Protein AF-A0AAU0RHD0-F1 (afdb_monomer_lite)

Radius of gyration: 15.5 Å; chains: 1; bounding box: 37×32×50 Å

Sequence (150 aa):
MKKTVWAYKNSAKIDIGSYQQGAIDLDDIQKHNSISDAEPTTGGTAEGVLIHELVEQFELQKSGVDPNDKATKDARFNDDHQAGINAENQVNGNTRLREKEQISEGNRVDFLHNNPYYYKYYRQKDNTILEERISVESKDMQINKKVIPE

Structure (mmCIF, N/CA/C/O backbone):
data_AF-A0AAU0RHD0-F1
#
_entry.id   AF-A0AAU0RHD0-F1
#
loop_
_atom_site.group_PDB
_atom_site.id
_atom_site.type_symbol
_atom_site.label_atom_id
_atom_site.label_alt_id
_atom_site.label_comp_id
_atom_site.label_asym_id
_atom_site.label_entity_id
_atom_site.label_seq_id
_atom_site.pdbx_PDB_ins_code
_atom_site.Cartn_x
_atom_site.Cartn_y
_atom_site.Cartn_z
_atom_site.occupancy
_atom_site.B_iso_or_equiv
_atom_site.auth_seq_id
_atom_site.auth_comp_id
_atom_site.auth_asym_id
_atom_site.auth_atom_id
_atom_site.pdbx_PDB_model_num
ATOM 1 N N . MET A 1 1 ? 6.451 8.019 -23.395 1.00 56.84 1 MET A N 1
ATOM 2 C CA . MET A 1 1 ? 6.245 6.631 -22.922 1.00 56.84 1 MET A CA 1
ATOM 3 C C . MET A 1 1 ? 4.806 6.474 -22.455 1.00 56.84 1 MET A C 1
ATOM 5 O O . MET A 1 1 ? 4.279 7.424 -21.886 1.00 56.84 1 MET A O 1
ATOM 9 N N . LYS A 1 2 ? 4.159 5.331 -22.726 1.00 60.03 2 LYS A N 1
ATOM 10 C CA . LYS A 1 2 ? 2.837 5.029 -22.152 1.00 60.03 2 LYS A CA 1
ATOM 11 C C . LYS A 1 2 ? 3.018 4.677 -20.674 1.00 60.03 2 LYS A C 1
ATOM 13 O O . LYS A 1 2 ? 3.895 3.890 -20.342 1.00 60.03 2 LYS A O 1
ATOM 18 N N . LYS A 1 3 ? 2.210 5.306 -19.828 1.00 72.19 3 LYS A N 1
ATOM 19 C CA . LYS A 1 3 ? 2.134 5.081 -18.386 1.00 72.19 3 LYS A CA 1
ATOM 20 C C . LYS A 1 3 ? 1.057 4.023 -18.145 1.00 72.19 3 LYS A C 1
ATOM 22 O O . LYS A 1 3 ? -0.105 4.299 -18.429 1.00 72.19 3 LYS A O 1
ATOM 27 N N . THR A 1 4 ? 1.441 2.814 -17.737 1.00 84.94 4 THR A N 1
ATOM 28 C CA . THR A 1 4 ? 0.516 1.676 -17.598 1.00 84.94 4 THR A CA 1
ATOM 29 C C . THR A 1 4 ? 0.712 1.017 -16.245 1.00 84.94 4 THR A C 1
ATOM 31 O O . THR A 1 4 ? 1.809 0.556 -15.952 1.00 84.94 4 THR A O 1
ATOM 34 N N . VAL A 1 5 ? -0.346 0.952 -15.443 1.00 88.81 5 VAL A N 1
ATOM 35 C CA . VAL A 1 5 ? -0.395 0.135 -14.224 1.00 88.81 5 VAL A CA 1
ATOM 36 C C . VAL A 1 5 ? -1.267 -1.079 -14.514 1.00 88.81 5 VAL A C 1
ATOM 38 O O . VAL A 1 5 ? -2.367 -0.932 -15.050 1.00 88.81 5 VAL A O 1
ATOM 41 N N . TRP A 1 6 ? -0.768 -2.270 -14.201 1.00 92.12 6 TRP A N 1
ATOM 42 C CA . TRP A 1 6 ? -1.499 -3.519 -14.392 1.00 92.12 6 TRP A CA 1
ATOM 43 C C . TRP A 1 6 ? -2.254 -3.884 -13.119 1.00 92.12 6 TRP A C 1
ATOM 45 O O . TRP A 1 6 ? -1.647 -4.057 -12.068 1.00 92.12 6 TRP A O 1
ATOM 55 N N . ALA A 1 7 ? -3.570 -4.033 -13.222 1.00 92.56 7 ALA A N 1
ATOM 56 C CA . ALA A 1 7 ? -4.388 -4.544 -12.133 1.00 92.56 7 ALA A CA 1
ATOM 57 C C . ALA A 1 7 ? -4.639 -6.041 -12.335 1.00 92.56 7 ALA A C 1
ATOM 59 O O . ALA A 1 7 ? -5.125 -6.460 -13.390 1.00 92.56 7 ALA A O 1
ATOM 60 N N . TYR A 1 8 ? -4.306 -6.830 -11.321 1.00 91.44 8 TYR A N 1
ATOM 61 C CA . TYR A 1 8 ? -4.533 -8.267 -11.273 1.00 91.44 8 TYR A CA 1
ATOM 62 C C . TYR A 1 8 ? -5.632 -8.599 -10.269 1.00 91.44 8 TYR A C 1
ATOM 64 O O . TYR A 1 8 ? -5.997 -7.788 -9.420 1.00 91.44 8 TYR A O 1
ATOM 72 N N . LYS A 1 9 ? -6.163 -9.811 -10.405 1.00 90.06 9 LYS A N 1
ATOM 73 C CA . LYS A 1 9 ? -7.132 -10.387 -9.484 1.00 90.06 9 LYS A CA 1
ATOM 74 C C . LYS A 1 9 ? -6.572 -11.703 -8.942 1.00 90.06 9 LYS A C 1
ATOM 76 O O . LYS A 1 9 ? -6.472 -12.651 -9.726 1.00 90.06 9 LYS A O 1
ATOM 81 N N . ASN A 1 10 ? -6.218 -11.752 -7.656 1.00 84.44 10 ASN A N 1
ATOM 82 C CA . ASN A 1 10 ? -5.724 -12.945 -6.950 1.00 84.44 10 ASN A CA 1
ATOM 83 C C . ASN A 1 10 ? -4.544 -13.628 -7.665 1.00 84.44 10 ASN A C 1
ATOM 85 O O . ASN A 1 10 ? -4.568 -14.807 -8.041 1.00 84.44 10 ASN A O 1
ATOM 89 N N . SER A 1 11 ? -3.518 -12.836 -7.933 1.00 83.75 11 SER A N 1
ATOM 90 C CA . SER A 1 11 ? -2.256 -13.248 -8.511 1.00 83.75 11 SER A CA 1
ATOM 91 C C . SER A 1 11 ? -1.357 -13.869 -7.452 1.00 83.75 11 SER A C 1
ATOM 93 O O . SER A 1 11 ? -0.959 -13.244 -6.486 1.00 83.75 11 SER A O 1
ATOM 95 N N . ALA A 1 12 ? -0.872 -15.080 -7.712 1.00 80.06 12 ALA A N 1
ATOM 96 C CA . ALA A 1 12 ? 0.157 -15.696 -6.871 1.00 80.06 12 ALA A CA 1
ATOM 97 C C . ALA A 1 12 ? 1.568 -15.093 -7.058 1.00 80.06 12 ALA A C 1
ATOM 99 O O . ALA A 1 12 ? 2.535 -15.645 -6.541 1.00 80.06 12 ALA A O 1
ATOM 100 N N . LYS A 1 13 ? 1.716 -14.067 -7.908 1.00 80.88 13 LYS A N 1
ATOM 101 C CA . LYS A 1 13 ? 3.012 -13.481 -8.306 1.00 80.88 13 LYS A CA 1
ATOM 102 C C . LYS A 1 13 ? 3.151 -12.002 -7.956 1.00 80.88 13 LYS A C 1
ATOM 104 O O . LYS A 1 13 ? 4.247 -11.464 -8.091 1.00 80.88 13 LYS A O 1
ATOM 109 N N . ILE A 1 14 ? 2.040 -11.355 -7.625 1.00 82.69 14 ILE A N 1
ATOM 110 C CA . ILE A 1 14 ? 1.953 -9.940 -7.288 1.00 82.69 14 ILE A CA 1
ATOM 111 C C . ILE A 1 14 ? 1.349 -9.941 -5.891 1.00 82.69 14 ILE A C 1
ATOM 113 O O . ILE A 1 14 ? 0.225 -10.404 -5.757 1.00 82.69 14 ILE A O 1
ATOM 117 N N . ASP A 1 15 ? 2.102 -9.504 -4.881 1.00 79.00 15 ASP A N 1
ATOM 118 C CA . ASP A 1 15 ? 1.519 -9.179 -3.572 1.00 79.00 15 ASP A CA 1
ATOM 119 C C . ASP A 1 15 ? 0.605 -7.937 -3.722 1.00 79.00 15 ASP A C 1
ATOM 121 O O . ASP A 1 15 ? 0.372 -7.483 -4.842 1.00 79.00 15 ASP A O 1
ATOM 125 N N . ILE A 1 16 ? 0.139 -7.329 -2.623 1.00 85.31 16 ILE A N 1
ATOM 126 C CA . ILE A 1 16 ? -0.696 -6.101 -2.620 1.00 85.31 16 ILE A CA 1
ATOM 127 C C . ILE A 1 16 ? -0.316 -5.117 -3.750 1.00 85.31 16 ILE A C 1
ATOM 129 O O . ILE A 1 16 ? -1.172 -4.688 -4.532 1.00 85.31 16 ILE A O 1
ATOM 133 N N . GLY A 1 17 ? 0.983 -4.830 -3.888 1.00 83.94 17 GLY A N 1
ATOM 134 C CA . GLY A 1 17 ? 1.555 -4.134 -5.032 1.00 83.94 17 GLY A CA 1
ATOM 135 C C . GLY A 1 17 ? 2.994 -4.547 -5.330 1.00 83.94 17 GLY A C 1
ATOM 136 O O . GLY A 1 17 ? 3.714 -5.100 -4.500 1.00 83.94 17 GLY A O 1
ATOM 137 N N . SER A 1 18 ? 3.425 -4.295 -6.566 1.00 86.25 18 SER A N 1
ATOM 138 C CA . SER A 1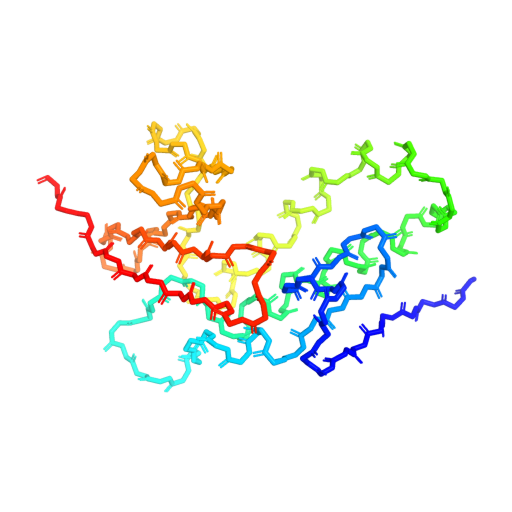 18 ? 4.782 -4.560 -7.038 1.00 86.25 18 SER A CA 1
ATOM 139 C C . SER A 1 18 ? 5.343 -3.340 -7.762 1.00 86.25 18 SER A C 1
ATOM 141 O O . SER A 1 18 ? 5.227 -3.210 -8.986 1.00 86.25 18 SER A O 1
ATOM 143 N N . TYR A 1 19 ? 6.016 -2.467 -7.002 1.00 85.75 19 TYR A N 1
ATOM 144 C CA . TYR A 1 19 ? 6.762 -1.301 -7.503 1.00 85.75 19 TYR A CA 1
ATOM 145 C C . TYR A 1 19 ? 7.643 -1.635 -8.712 1.00 85.75 19 TYR A C 1
ATOM 147 O O . TYR A 1 19 ? 7.652 -0.944 -9.726 1.00 85.75 19 TYR A O 1
ATOM 155 N N . GLN A 1 20 ? 8.345 -2.767 -8.651 1.00 85.81 20 GLN A N 1
ATOM 156 C CA . GLN A 1 20 ? 9.266 -3.175 -9.709 1.00 85.81 20 GLN A CA 1
ATOM 157 C C . GLN A 1 20 ? 8.565 -3.618 -10.996 1.00 85.81 20 GLN A C 1
ATOM 159 O O . GLN A 1 20 ? 9.165 -3.495 -12.066 1.00 85.81 20 GLN A O 1
ATOM 164 N N . GLN A 1 21 ? 7.347 -4.153 -10.899 1.00 86.38 21 GLN A N 1
ATOM 165 C CA . GLN A 1 21 ? 6.621 -4.747 -12.024 1.00 86.38 21 GLN A CA 1
ATOM 166 C C . GLN A 1 21 ? 5.506 -3.845 -12.569 1.00 86.38 21 GLN A C 1
ATOM 168 O O . GLN A 1 21 ? 4.922 -4.170 -13.604 1.00 86.38 21 GLN A O 1
ATOM 173 N N . GLY A 1 22 ? 5.209 -2.714 -11.922 1.00 88.62 22 GLY A N 1
ATOM 174 C CA . GLY A 1 22 ? 4.137 -1.830 -12.377 1.00 88.62 22 GLY A CA 1
ATOM 175 C C . GLY A 1 22 ? 2.748 -2.430 -12.170 1.00 88.62 22 GLY A C 1
ATOM 176 O O . GLY A 1 22 ? 1.885 -2.265 -13.035 1.00 88.62 22 GLY A O 1
ATOM 177 N N . ALA A 1 23 ? 2.558 -3.196 -11.095 1.00 91.12 23 ALA A N 1
ATOM 178 C CA . ALA A 1 23 ? 1.406 -4.073 -10.916 1.00 91.12 23 ALA A CA 1
ATOM 179 C C . ALA A 1 23 ? 0.802 -3.976 -9.511 1.00 91.12 23 ALA A C 1
ATOM 181 O O . ALA A 1 23 ? 1.534 -3.773 -8.548 1.00 91.12 23 ALA A O 1
ATOM 182 N N . ILE A 1 24 ? -0.513 -4.166 -9.414 1.00 92.94 24 ILE A N 1
ATOM 183 C CA . ILE A 1 24 ? -1.280 -4.207 -8.160 1.00 92.94 24 ILE A CA 1
ATOM 184 C C . ILE A 1 24 ? -2.210 -5.421 -8.148 1.00 92.94 24 ILE A C 1
ATOM 186 O O . ILE A 1 24 ? -2.739 -5.788 -9.205 1.00 92.94 24 ILE A O 1
ATOM 190 N N . ASP A 1 25 ? -2.435 -6.020 -6.979 1.00 92.00 25 ASP A N 1
ATOM 191 C CA . ASP A 1 25 ? -3.451 -7.061 -6.794 1.00 92.00 25 ASP A CA 1
ATOM 192 C C . ASP A 1 25 ? -4.689 -6.494 -6.090 1.00 92.00 25 ASP A C 1
ATOM 194 O O . ASP A 1 25 ? -4.667 -6.119 -4.918 1.00 92.00 25 ASP A O 1
ATOM 198 N N . LEU A 1 26 ? -5.800 -6.434 -6.824 1.00 92.06 26 LEU A N 1
ATOM 199 C CA . LEU A 1 26 ? -7.050 -5.885 -6.308 1.00 92.06 26 LEU A CA 1
ATOM 200 C C . LEU A 1 26 ? -7.706 -6.781 -5.252 1.00 92.06 26 LEU A C 1
ATOM 202 O O . LEU A 1 26 ? -8.393 -6.249 -4.380 1.00 92.06 26 LEU A O 1
ATOM 206 N N . ASP A 1 27 ? -7.518 -8.102 -5.312 1.00 91.00 27 ASP A N 1
ATOM 207 C CA . ASP A 1 27 ? -8.119 -9.009 -4.326 1.00 91.00 27 ASP A CA 1
ATOM 208 C C . ASP A 1 27 ? -7.375 -8.920 -2.989 1.00 91.00 27 ASP A C 1
ATOM 210 O O . ASP A 1 27 ? -8.004 -9.091 -1.949 1.00 91.00 27 ASP A O 1
ATOM 214 N N . ASP A 1 28 ? -6.081 -8.585 -2.988 1.00 89.88 28 ASP A N 1
ATOM 215 C CA . ASP A 1 28 ? -5.341 -8.288 -1.758 1.00 89.88 28 ASP A CA 1
ATOM 216 C C . ASP A 1 28 ? -5.771 -6.951 -1.143 1.00 89.88 28 ASP A C 1
ATOM 218 O O . ASP A 1 28 ? -6.045 -6.881 0.057 1.00 89.88 28 ASP A O 1
ATOM 222 N N . ILE A 1 29 ? -5.933 -5.910 -1.965 1.00 90.81 29 ILE A N 1
ATOM 223 C CA . ILE A 1 29 ? -6.451 -4.607 -1.517 1.00 90.81 29 ILE A CA 1
ATOM 224 C C . ILE A 1 29 ? -7.827 -4.762 -0.849 1.00 90.81 29 ILE A C 1
ATOM 226 O O . ILE A 1 29 ? -8.075 -4.170 0.200 1.00 90.81 29 ILE A O 1
ATOM 230 N N . GLN A 1 30 ? -8.706 -5.597 -1.410 1.00 89.94 30 GLN A N 1
ATOM 231 C CA . GLN A 1 30 ? -10.052 -5.850 -0.878 1.00 89.94 30 GLN A CA 1
ATOM 232 C C . GLN A 1 30 ? -10.079 -6.571 0.477 1.00 89.94 30 GLN A C 1
ATOM 234 O O . GLN A 1 30 ? -11.135 -6.621 1.106 1.00 89.94 30 GLN A O 1
ATOM 239 N N . LYS A 1 31 ? -8.955 -7.124 0.952 1.00 88.62 31 LYS A N 1
ATOM 240 C CA . LYS A 1 31 ? -8.879 -7.727 2.296 1.00 88.62 31 LYS A CA 1
ATOM 241 C C . LYS A 1 31 ? -8.789 -6.668 3.396 1.00 88.62 31 LYS A C 1
ATOM 243 O O . LYS A 1 31 ? -9.013 -6.986 4.564 1.00 88.62 31 LYS A O 1
ATOM 248 N N . HIS A 1 32 ? -8.455 -5.426 3.046 1.00 88.75 32 HIS A N 1
ATOM 249 C CA . HIS A 1 32 ? -8.527 -4.297 3.964 1.00 88.75 32 HIS A CA 1
ATOM 250 C C . HIS A 1 32 ? -9.978 -3.821 4.122 1.00 88.75 32 HIS A C 1
ATOM 252 O O . HIS A 1 32 ? -10.770 -3.875 3.186 1.00 88.75 32 HIS A O 1
ATOM 258 N N . ASN A 1 33 ? -10.312 -3.295 5.301 1.00 86.62 33 ASN A N 1
ATOM 259 C CA . ASN A 1 33 ? -11.599 -2.631 5.526 1.00 86.62 33 ASN A CA 1
ATOM 260 C C . ASN A 1 33 ? -11.697 -1.356 4.673 1.00 86.62 33 ASN A C 1
ATOM 262 O O . ASN A 1 33 ? -10.677 -0.713 4.408 1.00 86.62 33 ASN A O 1
ATOM 266 N N . SER A 1 34 ? -12.908 -0.960 4.288 1.00 85.94 34 SER A N 1
ATOM 267 C CA . SER A 1 34 ? -13.162 0.322 3.632 1.00 85.94 34 SER A CA 1
ATOM 268 C C . SER A 1 34 ? -13.095 1.470 4.638 1.00 85.94 34 SER A C 1
ATOM 270 O O . SER A 1 34 ? -13.472 1.334 5.805 1.00 85.94 34 SER A O 1
ATOM 272 N N . ILE A 1 35 ? -12.702 2.653 4.166 1.00 82.62 35 ILE A N 1
ATOM 273 C CA . ILE A 1 35 ? -12.876 3.909 4.910 1.00 82.62 35 ILE A CA 1
ATOM 274 C C . ILE A 1 35 ? -14.343 4.170 5.303 1.00 82.62 35 ILE A C 1
ATOM 276 O O . ILE A 1 35 ? -14.616 4.913 6.245 1.00 82.62 35 ILE A O 1
ATOM 280 N N . SER A 1 36 ? -15.294 3.564 4.585 1.00 80.69 36 SER A N 1
ATOM 281 C CA . SER A 1 36 ? -16.731 3.720 4.816 1.00 80.69 36 SER A CA 1
ATOM 282 C C . SER A 1 36 ? -17.331 2.733 5.826 1.00 80.69 36 SER A C 1
ATOM 284 O O . SER A 1 36 ? -18.476 2.931 6.232 1.00 80.69 36 SER A O 1
ATOM 286 N N . ASP A 1 37 ? -16.569 1.742 6.306 1.00 73.81 37 ASP A N 1
ATOM 287 C CA . ASP A 1 37 ? -17.062 0.645 7.165 1.00 73.81 37 ASP A CA 1
ATOM 288 C C . ASP A 1 37 ? -17.363 1.046 8.636 1.00 73.81 37 ASP A C 1
ATOM 290 O O . ASP A 1 37 ? -17.577 0.185 9.487 1.00 73.81 37 ASP A O 1
ATOM 294 N N . ALA A 1 38 ? -17.489 2.350 8.920 1.00 57.38 38 ALA A N 1
ATOM 295 C CA . ALA A 1 38 ? -17.731 2.987 10.225 1.00 57.38 38 ALA A CA 1
ATOM 296 C C . ALA A 1 38 ? -16.543 3.008 11.219 1.00 57.38 38 ALA A C 1
ATOM 298 O O . ALA A 1 38 ? -15.600 2.225 11.145 1.00 57.38 38 ALA A O 1
ATOM 299 N N . GLU A 1 39 ? -16.582 3.991 12.130 1.00 54.12 39 GLU A N 1
ATOM 300 C CA . GLU A 1 39 ? -15.523 4.328 13.095 1.00 54.12 39 GLU A CA 1
ATOM 301 C C . GLU A 1 39 ? -15.366 3.288 14.236 1.00 54.12 39 GLU A C 1
ATOM 303 O O . GLU A 1 39 ? -16.366 2.746 14.717 1.00 54.12 39 GLU A O 1
ATOM 308 N N . PRO A 1 40 ? -14.135 3.091 14.756 1.00 56.88 40 PRO A N 1
ATOM 309 C CA . PRO A 1 40 ? -12.916 3.747 14.298 1.00 56.88 40 PRO A CA 1
ATOM 310 C C . PRO A 1 40 ? -12.323 3.080 13.054 1.00 56.88 40 PRO A C 1
ATOM 312 O O . PRO A 1 40 ? -12.268 1.854 12.946 1.00 56.88 40 PRO A O 1
ATOM 315 N N . THR A 1 41 ? -11.827 3.910 12.131 1.00 56.53 41 THR A N 1
ATOM 316 C CA . THR A 1 41 ? -10.975 3.471 11.017 1.00 56.53 41 THR A CA 1
ATOM 317 C C . THR A 1 41 ? -9.840 2.598 11.549 1.00 56.53 41 THR A C 1
ATOM 319 O O . THR A 1 41 ? -9.176 2.939 12.523 1.00 56.53 41 THR A O 1
ATOM 322 N N . THR A 1 42 ? -9.613 1.450 10.919 1.00 65.12 42 THR A N 1
ATOM 323 C CA . THR A 1 42 ? -8.670 0.440 11.406 1.00 65.12 42 THR A CA 1
ATOM 324 C C . THR A 1 42 ? -7.446 0.422 10.491 1.00 65.12 42 THR A C 1
ATOM 326 O O . THR A 1 42 ? -7.516 -0.140 9.410 1.00 65.12 42 THR A O 1
ATOM 329 N N . GLY A 1 43 ? -6.317 1.017 10.882 1.00 78.50 43 GLY A N 1
ATOM 330 C CA . GLY A 1 43 ? -5.037 0.839 10.166 1.00 78.50 43 GLY A CA 1
ATOM 331 C C . GLY A 1 43 ? -5.079 1.207 8.678 1.00 78.50 43 GLY A C 1
ATOM 332 O O . GLY A 1 43 ? -5.652 2.238 8.320 1.00 78.50 43 GLY A O 1
ATOM 333 N N . GLY A 1 44 ? -4.489 0.368 7.821 1.00 87.00 44 GLY A N 1
ATOM 334 C CA . GLY A 1 44 ? -4.602 0.504 6.372 1.00 87.00 44 GLY A CA 1
ATOM 335 C C . GLY A 1 44 ? -6.015 0.148 5.897 1.00 87.00 44 GLY A C 1
ATOM 336 O O . GLY A 1 44 ? -6.546 -0.919 6.243 1.00 87.00 44 GLY A O 1
ATOM 337 N N . THR A 1 45 ? -6.615 1.035 5.097 1.00 89.88 45 THR A N 1
ATOM 338 C CA . THR A 1 45 ? -7.913 0.817 4.431 1.00 89.88 45 THR A CA 1
ATOM 339 C C . THR A 1 45 ? -7.724 0.396 2.975 1.00 89.88 45 THR A C 1
ATOM 341 O O . THR A 1 45 ? -6.672 0.658 2.395 1.00 89.88 45 THR A O 1
ATOM 344 N N . ALA A 1 46 ? -8.735 -0.222 2.363 1.00 91.44 46 ALA A N 1
ATOM 345 C CA . ALA A 1 46 ? -8.680 -0.620 0.957 1.00 91.44 46 ALA A CA 1
ATOM 346 C C . ALA A 1 46 ? -8.436 0.588 0.037 1.00 91.44 46 ALA A C 1
ATOM 348 O O . ALA A 1 46 ? -7.585 0.537 -0.850 1.00 91.44 46 ALA A O 1
ATOM 349 N N . GLU A 1 47 ? -9.122 1.709 0.274 1.00 92.62 47 GLU A N 1
ATOM 350 C CA . GLU A 1 47 ? -8.935 2.941 -0.496 1.00 92.62 47 GLU A CA 1
ATOM 351 C C . GLU A 1 47 ? -7.558 3.568 -0.252 1.00 92.62 47 GLU A C 1
ATOM 353 O O . GLU A 1 47 ? -6.915 4.026 -1.199 1.00 92.62 47 GLU A O 1
ATOM 358 N N . GLY A 1 48 ? -7.092 3.560 1.001 1.00 92.19 48 GLY A N 1
ATOM 359 C CA . GLY A 1 48 ? -5.772 4.055 1.391 1.00 92.19 48 GLY A CA 1
ATOM 360 C C . GLY A 1 48 ? -4.630 3.265 0.760 1.00 92.19 48 GLY A C 1
ATOM 361 O O . GLY A 1 48 ? -3.686 3.845 0.227 1.00 92.19 48 GLY A O 1
ATOM 362 N N . VAL A 1 49 ? -4.732 1.938 0.775 1.00 92.31 49 VAL A N 1
ATOM 363 C CA . VAL A 1 49 ? -3.747 1.050 0.150 1.00 92.31 49 VAL A CA 1
ATOM 364 C C . VAL A 1 49 ? -3.810 1.180 -1.369 1.00 92.31 49 VAL A C 1
ATOM 366 O O . VAL A 1 49 ? -2.775 1.318 -2.010 1.00 92.31 49 VAL A O 1
ATOM 369 N N . LEU A 1 50 ? -5.000 1.253 -1.971 1.00 94.75 50 LEU A N 1
ATOM 370 C CA . LEU A 1 50 ? -5.107 1.471 -3.414 1.00 94.75 50 LEU A CA 1
ATOM 371 C C . LEU A 1 50 ? -4.430 2.777 -3.850 1.00 94.75 50 LEU A C 1
ATOM 373 O O . LEU A 1 50 ? -3.694 2.781 -4.839 1.00 94.75 50 LEU A O 1
ATOM 377 N N . ILE A 1 51 ? -4.663 3.887 -3.137 1.00 95.25 51 ILE A N 1
ATOM 378 C CA . ILE A 1 51 ? -4.020 5.155 -3.497 1.00 95.25 51 ILE A CA 1
ATOM 379 C C . ILE A 1 51 ? -2.507 5.109 -3.264 1.00 95.25 51 ILE A C 1
ATOM 381 O O . ILE A 1 51 ? -1.774 5.672 -4.075 1.00 95.25 51 ILE A O 1
ATOM 385 N N . HIS A 1 52 ? -2.046 4.416 -2.216 1.00 94.56 52 HIS A N 1
ATOM 386 C CA . HIS A 1 52 ? -0.626 4.194 -1.945 1.00 94.56 52 HIS A CA 1
ATOM 387 C C . HIS A 1 52 ? 0.054 3.591 -3.172 1.00 94.56 52 HIS A C 1
ATOM 389 O O . HIS A 1 52 ? 0.935 4.218 -3.763 1.00 94.56 52 HIS A O 1
ATOM 395 N N . GLU A 1 53 ? -0.428 2.423 -3.601 1.00 94.12 53 GLU A N 1
ATOM 396 C CA . GLU A 1 53 ? 0.163 1.684 -4.711 1.00 94.12 53 GLU A CA 1
ATOM 397 C C . GLU A 1 53 ? 0.104 2.494 -6.013 1.00 94.12 53 GLU A C 1
ATOM 399 O O . GLU A 1 53 ? 1.084 2.580 -6.752 1.00 94.12 53 GLU A O 1
ATOM 404 N N . LEU A 1 54 ? -1.022 3.160 -6.295 1.00 94.50 54 LEU A N 1
ATOM 405 C CA . LEU A 1 54 ? -1.164 3.977 -7.504 1.00 94.50 54 LEU A CA 1
ATOM 406 C C . LEU A 1 54 ? -0.199 5.169 -7.537 1.00 94.50 54 LEU A C 1
ATOM 408 O O . LEU A 1 54 ? 0.343 5.472 -8.605 1.00 94.50 54 LEU A O 1
ATOM 412 N N . VAL A 1 55 ? 0.013 5.850 -6.407 1.00 94.75 55 VAL A N 1
ATOM 413 C CA . VAL A 1 55 ? 0.947 6.984 -6.331 1.00 94.75 55 VAL A CA 1
ATOM 414 C C . VAL A 1 55 ? 2.382 6.520 -6.535 1.00 94.75 55 VAL A C 1
ATOM 416 O O . VAL A 1 55 ? 3.103 7.156 -7.306 1.00 94.75 55 VAL A O 1
ATOM 419 N N . GLU A 1 56 ? 2.783 5.398 -5.936 1.00 93.38 56 GLU A N 1
ATOM 420 C CA . GLU A 1 56 ? 4.114 4.831 -6.168 1.00 93.38 56 GLU A CA 1
ATOM 421 C C . GLU A 1 56 ? 4.366 4.548 -7.651 1.00 93.38 56 GLU A C 1
ATOM 423 O O . GLU A 1 56 ? 5.371 4.992 -8.217 1.00 93.38 56 GLU A O 1
ATOM 428 N N . GLN A 1 57 ? 3.422 3.864 -8.313 1.00 91.88 57 GLN A N 1
ATOM 429 C CA . GLN A 1 57 ? 3.553 3.571 -9.741 1.00 91.88 57 GLN A CA 1
ATOM 430 C C . GLN A 1 57 ? 3.571 4.850 -10.579 1.00 91.88 57 GLN A C 1
ATOM 432 O O . GLN A 1 57 ? 4.298 4.947 -11.574 1.00 91.88 57 GLN A O 1
ATOM 437 N N . PHE A 1 58 ? 2.768 5.845 -10.200 1.00 92.50 58 PHE A N 1
ATOM 438 C CA . PHE A 1 58 ? 2.705 7.114 -10.909 1.00 92.50 58 PHE A CA 1
ATOM 439 C C . PHE A 1 58 ? 4.018 7.897 -10.811 1.00 92.50 58 PHE A C 1
ATOM 441 O O . PHE A 1 58 ? 4.483 8.405 -11.837 1.00 92.50 58 PHE A O 1
ATOM 448 N N . GLU A 1 59 ? 4.620 7.990 -9.622 1.00 92.75 59 GLU A N 1
ATOM 449 C CA . GLU A 1 59 ? 5.894 8.690 -9.420 1.00 92.75 59 GLU A CA 1
ATOM 450 C C . GLU A 1 59 ? 7.043 7.979 -10.142 1.00 92.75 59 GLU A C 1
ATOM 452 O O . GLU A 1 59 ? 7.793 8.632 -10.883 1.00 92.75 59 GLU A O 1
ATOM 457 N N . LEU A 1 60 ? 7.089 6.643 -10.094 1.00 90.62 60 LEU A N 1
ATOM 458 C CA . LEU A 1 60 ? 8.044 5.871 -10.887 1.00 90.62 60 LEU A CA 1
ATOM 459 C C . LEU A 1 60 ? 7.886 6.165 -12.386 1.00 90.62 60 LEU A C 1
ATOM 461 O O . LEU A 1 60 ? 8.847 6.519 -13.070 1.00 90.62 60 LEU A O 1
ATOM 465 N N . GLN A 1 61 ? 6.668 6.111 -12.921 1.00 89.44 61 GLN A N 1
ATOM 466 C CA . GLN A 1 61 ? 6.428 6.374 -14.345 1.00 89.44 61 GLN A CA 1
ATOM 467 C C . GLN A 1 61 ? 6.649 7.836 -14.746 1.00 89.44 61 GLN A C 1
ATOM 469 O O . GLN A 1 61 ? 6.945 8.139 -15.905 1.00 89.44 61 GLN A O 1
ATOM 474 N N . LYS A 1 62 ? 6.468 8.773 -13.814 1.00 90.56 62 LYS A N 1
ATOM 475 C CA . LYS A 1 62 ? 6.747 10.201 -14.004 1.00 90.56 62 LYS A CA 1
ATOM 476 C C . LYS A 1 62 ? 8.244 10.486 -14.049 1.00 90.56 62 LYS A C 1
ATOM 478 O O . LYS A 1 62 ? 8.632 11.385 -14.790 1.00 90.56 62 LYS A O 1
ATOM 483 N N . SER A 1 63 ? 9.060 9.704 -13.345 1.00 89.56 63 SER A N 1
ATOM 484 C CA . SER A 1 63 ? 10.521 9.825 -13.388 1.00 89.56 63 SER A CA 1
ATOM 485 C C . SER A 1 63 ? 11.123 9.487 -14.761 1.00 89.56 63 SER A C 1
ATOM 487 O O . SER A 1 63 ? 12.219 9.940 -15.077 1.00 89.56 63 SER A O 1
ATOM 489 N N . GLY A 1 64 ? 10.404 8.721 -15.592 1.00 88.69 64 GLY A N 1
ATOM 490 C CA . GLY A 1 64 ? 10.880 8.296 -16.911 1.00 88.69 64 GLY A CA 1
ATOM 491 C C . GLY A 1 64 ? 11.957 7.209 -16.869 1.00 88.69 64 GLY A C 1
ATOM 492 O O . GLY A 1 64 ? 12.558 6.933 -17.906 1.00 88.69 64 GLY A O 1
ATOM 493 N N . VAL A 1 65 ? 12.191 6.603 -15.700 1.00 89.31 65 VAL A N 1
ATOM 494 C CA . VAL A 1 65 ? 13.102 5.466 -15.513 1.00 89.31 65 VAL A CA 1
ATOM 495 C C . VAL A 1 65 ? 12.689 4.294 -16.405 1.00 89.31 65 VAL A C 1
ATOM 497 O O . VAL A 1 65 ? 11.499 4.010 -16.567 1.00 89.31 65 VAL A O 1
ATOM 500 N N . ASP A 1 66 ? 13.680 3.620 -16.995 1.00 87.19 66 ASP A N 1
ATOM 501 C CA . ASP A 1 66 ? 13.456 2.407 -17.783 1.00 87.19 66 ASP A CA 1
ATOM 502 C C . ASP A 1 66 ? 12.829 1.323 -16.885 1.00 87.19 66 ASP A C 1
ATOM 504 O O . ASP A 1 66 ? 13.402 0.990 -15.843 1.00 87.19 66 ASP A O 1
ATOM 508 N N . PRO A 1 67 ? 11.687 0.724 -17.271 1.00 82.88 67 PRO A N 1
ATOM 509 C CA . PRO A 1 67 ? 11.079 -0.378 -16.527 1.00 82.88 67 PRO A CA 1
ATOM 510 C C . PRO A 1 67 ? 12.017 -1.563 -16.255 1.00 82.88 67 PRO A C 1
ATOM 512 O O . PRO A 1 67 ? 11.767 -2.323 -15.320 1.00 82.88 67 PRO A O 1
ATOM 515 N N . ASN A 1 68 ? 13.085 -1.734 -17.037 1.00 86.88 68 ASN A N 1
ATOM 516 C CA . ASN A 1 68 ? 14.077 -2.797 -16.864 1.00 86.88 68 ASN A CA 1
ATOM 517 C C . ASN A 1 68 ? 15.283 -2.379 -16.006 1.00 86.88 68 ASN A C 1
ATOM 519 O O . ASN A 1 68 ? 16.061 -3.242 -15.595 1.00 86.88 68 ASN A O 1
ATOM 523 N N . ASP A 1 69 ? 15.443 -1.089 -15.697 1.00 90.75 69 ASP A N 1
ATOM 524 C CA . ASP A 1 69 ? 16.532 -0.596 -14.851 1.00 90.75 69 ASP A CA 1
ATOM 525 C C . ASP A 1 69 ? 16.177 -0.755 -13.371 1.00 90.75 69 ASP A C 1
ATOM 527 O O . ASP A 1 69 ? 15.677 0.149 -12.696 1.00 90.75 69 ASP A O 1
ATOM 531 N N . LYS A 1 70 ? 16.431 -1.960 -12.860 1.00 90.44 70 LYS A N 1
ATOM 532 C CA . LYS A 1 70 ? 16.194 -2.291 -11.456 1.00 90.44 70 LYS A CA 1
ATOM 533 C C . LYS A 1 70 ? 16.985 -1.391 -10.502 1.00 90.44 70 LYS A C 1
ATOM 535 O O . LYS A 1 70 ? 16.439 -0.981 -9.486 1.00 90.44 70 LYS A O 1
ATOM 540 N N . ALA A 1 71 ? 18.239 -1.071 -10.821 1.00 92.31 71 ALA A N 1
ATOM 541 C CA . ALA A 1 71 ? 19.103 -0.318 -9.914 1.00 92.31 71 ALA A CA 1
ATOM 542 C C . ALA A 1 71 ? 18.561 1.097 -9.675 1.00 92.31 71 ALA A C 1
ATOM 544 O O . ALA A 1 71 ? 18.497 1.557 -8.534 1.00 92.31 71 ALA A O 1
ATOM 545 N N . THR A 1 72 ? 18.109 1.761 -10.740 1.00 91.69 72 THR A N 1
ATOM 546 C CA . THR A 1 72 ? 17.523 3.099 -10.619 1.00 91.69 72 THR A CA 1
ATOM 547 C C . THR A 1 72 ? 16.155 3.065 -9.940 1.00 91.69 72 THR A C 1
ATOM 549 O O . THR A 1 72 ? 15.860 3.951 -9.140 1.00 91.69 72 THR A O 1
ATOM 552 N N . LYS A 1 73 ? 15.335 2.032 -10.185 1.00 90.19 73 LYS A N 1
ATOM 553 C CA . LYS A 1 73 ? 14.082 1.822 -9.438 1.00 90.19 73 LYS A CA 1
ATOM 554 C C . LYS A 1 73 ? 14.341 1.649 -7.939 1.00 90.19 73 LYS A C 1
ATOM 556 O O . LYS A 1 73 ? 13.739 2.351 -7.135 1.00 90.19 73 LYS A O 1
ATOM 561 N N . ASP A 1 74 ? 15.285 0.789 -7.561 1.00 88.38 74 ASP A N 1
ATOM 562 C CA . ASP A 1 74 ? 15.640 0.548 -6.155 1.00 88.38 74 ASP A CA 1
ATOM 563 C C . ASP A 1 74 ? 16.131 1.833 -5.465 1.00 88.38 74 ASP A C 1
ATOM 565 O O . ASP A 1 74 ? 15.737 2.122 -4.337 1.00 88.38 74 ASP A O 1
ATOM 569 N N . ALA A 1 75 ? 16.933 2.650 -6.157 1.00 89.38 75 ALA A N 1
ATOM 570 C CA . ALA A 1 75 ? 17.419 3.927 -5.629 1.00 89.38 75 ALA A CA 1
ATOM 571 C C . ALA A 1 75 ? 16.298 4.947 -5.360 1.00 89.38 75 ALA A C 1
ATOM 573 O O . ALA A 1 75 ? 16.451 5.813 -4.500 1.00 89.38 75 ALA A O 1
ATOM 574 N N . ARG A 1 76 ? 15.182 4.853 -6.090 1.00 91.19 76 ARG A N 1
ATOM 575 C CA . ARG A 1 76 ? 14.025 5.750 -5.961 1.00 91.19 76 ARG A CA 1
ATOM 576 C C . ARG A 1 76 ? 12.946 5.239 -5.022 1.00 91.19 76 ARG A C 1
ATOM 578 O O . ARG A 1 76 ? 12.136 6.040 -4.564 1.00 91.19 76 ARG A O 1
ATOM 585 N N . PHE A 1 77 ? 12.941 3.937 -4.741 1.00 87.75 77 PHE A N 1
ATOM 586 C CA . PHE A 1 77 ? 11.871 3.270 -4.008 1.00 87.75 77 PHE A CA 1
ATOM 587 C C . PHE A 1 77 ? 11.468 4.028 -2.741 1.00 87.75 77 PHE A C 1
ATOM 589 O O . PHE A 1 77 ? 10.292 4.283 -2.540 1.00 87.75 77 PHE A O 1
ATOM 596 N N . ASN A 1 78 ? 12.427 4.474 -1.926 1.00 87.44 78 ASN A N 1
ATOM 597 C CA . ASN A 1 78 ? 12.122 5.173 -0.674 1.00 87.44 78 ASN A CA 1
ATOM 598 C C . ASN A 1 78 ? 11.382 6.507 -0.870 1.00 87.44 78 ASN A C 1
ATOM 600 O O . ASN A 1 78 ? 10.509 6.837 -0.062 1.00 87.44 78 ASN A O 1
ATOM 604 N N . ASP A 1 79 ? 11.727 7.267 -1.911 1.00 89.44 79 ASP A N 1
ATOM 605 C CA . ASP A 1 79 ? 11.105 8.561 -2.205 1.00 89.44 79 ASP A CA 1
ATOM 606 C C . ASP A 1 79 ? 9.682 8.359 -2.738 1.00 89.44 79 ASP A C 1
ATOM 608 O O . ASP A 1 79 ? 8.735 8.989 -2.260 1.00 89.44 79 ASP A O 1
ATOM 612 N N . ASP A 1 80 ? 9.522 7.428 -3.681 1.00 92.31 80 ASP A N 1
ATOM 613 C CA . ASP A 1 80 ? 8.228 7.117 -4.284 1.00 92.31 80 ASP A CA 1
ATOM 614 C C . ASP A 1 80 ? 7.293 6.443 -3.244 1.00 92.31 80 ASP A C 1
ATOM 616 O O . ASP A 1 80 ? 6.129 6.830 -3.121 1.00 92.31 80 ASP A O 1
ATOM 620 N N . HIS A 1 81 ? 7.820 5.554 -2.390 1.00 90.25 81 HIS A N 1
ATOM 621 C CA . HIS A 1 81 ? 7.105 4.941 -1.256 1.00 90.25 81 HIS A CA 1
ATOM 622 C C . HIS A 1 81 ? 6.678 5.976 -0.208 1.00 90.25 81 HIS A C 1
ATOM 624 O O . HIS A 1 81 ? 5.600 5.896 0.384 1.00 90.25 81 HIS A O 1
ATOM 630 N N . GLN A 1 82 ? 7.498 7.005 0.036 1.00 89.69 82 GLN A N 1
ATOM 631 C CA . GLN A 1 82 ? 7.108 8.110 0.912 1.00 89.69 82 GLN A CA 1
ATOM 632 C C . GLN A 1 82 ? 5.958 8.935 0.328 1.00 89.69 82 GLN A C 1
ATOM 634 O O . GLN A 1 82 ? 5.089 9.364 1.093 1.00 89.69 82 GLN A O 1
ATOM 639 N N . ALA A 1 83 ? 5.918 9.136 -0.990 1.00 92.56 83 ALA A N 1
ATOM 640 C CA . ALA A 1 83 ? 4.774 9.763 -1.643 1.00 92.56 83 ALA A CA 1
ATOM 641 C C . ALA A 1 83 ? 3.503 8.908 -1.488 1.00 92.56 83 ALA A C 1
ATOM 643 O O . ALA A 1 83 ? 2.458 9.453 -1.123 1.00 92.56 83 ALA A O 1
ATOM 644 N N . GLY A 1 84 ? 3.613 7.585 -1.663 1.00 92.94 84 GLY A N 1
ATOM 645 C CA . GLY A 1 84 ? 2.531 6.625 -1.411 1.00 92.94 84 GLY A CA 1
ATOM 646 C C . GLY A 1 84 ? 1.982 6.714 0.016 1.00 92.94 84 GLY A C 1
ATOM 647 O O . GLY A 1 84 ? 0.784 6.916 0.205 1.00 92.94 84 GLY A O 1
ATOM 648 N N . ILE A 1 85 ? 2.859 6.693 1.027 1.00 90.06 85 ILE A N 1
ATOM 649 C CA . ILE A 1 85 ? 2.466 6.823 2.445 1.00 90.06 85 ILE A CA 1
ATOM 650 C C . ILE A 1 85 ? 1.760 8.153 2.728 1.00 90.06 85 ILE A C 1
ATOM 652 O O . ILE A 1 85 ? 0.789 8.192 3.483 1.00 90.06 85 ILE A O 1
ATOM 656 N N . ASN A 1 86 ? 2.220 9.255 2.134 1.00 91.69 86 ASN A N 1
ATOM 657 C CA . ASN A 1 86 ? 1.572 10.552 2.330 1.00 91.69 86 ASN A CA 1
ATOM 658 C C . ASN A 1 86 ? 0.146 10.562 1.762 1.00 91.69 86 ASN A C 1
ATOM 660 O O . ASN A 1 86 ? -0.760 11.099 2.399 1.00 91.69 86 ASN A O 1
ATOM 664 N N . ALA A 1 87 ? -0.055 9.947 0.594 1.00 93.25 87 ALA A N 1
ATOM 665 C CA . ALA A 1 87 ? -1.372 9.816 -0.020 1.00 93.25 87 ALA A CA 1
ATOM 666 C C . ALA A 1 87 ? -2.290 8.872 0.777 1.00 93.25 87 ALA A C 1
ATOM 668 O O . ALA A 1 87 ? -3.450 9.207 1.012 1.00 93.25 87 ALA A O 1
ATOM 669 N N . GLU A 1 88 ? -1.758 7.742 1.251 1.00 91.94 88 GLU A N 1
ATOM 670 C CA . GLU A 1 88 ? -2.457 6.800 2.134 1.00 91.94 88 GLU A CA 1
ATOM 671 C C . GLU A 1 88 ? -2.964 7.500 3.400 1.00 91.94 88 GLU A C 1
ATOM 673 O O . GLU A 1 88 ? -4.153 7.434 3.706 1.00 91.94 88 GLU A O 1
ATOM 678 N N . ASN A 1 89 ? -2.088 8.229 4.100 1.00 88.81 89 ASN A N 1
ATOM 679 C CA . ASN A 1 89 ? -2.440 8.964 5.318 1.00 88.81 89 ASN A CA 1
ATOM 680 C C . ASN A 1 89 ? -3.527 10.017 5.052 1.00 88.81 89 ASN A C 1
ATOM 682 O O . ASN A 1 89 ? -4.458 10.172 5.845 1.00 88.81 89 ASN A O 1
ATOM 686 N N . GLN A 1 90 ? -3.433 10.731 3.923 1.00 89.31 90 GLN A N 1
ATOM 687 C CA . GLN A 1 90 ? -4.429 11.728 3.530 1.00 89.31 90 GLN A CA 1
ATOM 688 C C . GLN A 1 90 ? -5.808 11.098 3.301 1.00 89.31 90 GLN A C 1
ATOM 690 O O . GLN A 1 90 ? -6.812 11.697 3.684 1.00 89.31 90 GLN A O 1
ATOM 695 N N . VAL A 1 91 ? -5.859 9.914 2.684 1.00 89.25 91 VAL A N 1
ATOM 696 C CA . VAL A 1 91 ? -7.117 9.195 2.456 1.00 89.25 91 VAL A CA 1
ATOM 697 C C . VAL A 1 91 ? -7.646 8.609 3.760 1.00 89.25 91 VAL A C 1
ATOM 699 O O . VAL A 1 91 ? -8.784 8.888 4.112 1.00 89.25 91 VAL A O 1
ATOM 702 N N . ASN A 1 92 ? -6.830 7.869 4.512 1.00 85.56 92 ASN A N 1
ATOM 703 C CA . ASN A 1 92 ? -7.266 7.187 5.735 1.00 85.56 92 ASN A CA 1
ATOM 704 C C . ASN A 1 92 ? -7.668 8.153 6.859 1.00 85.56 92 ASN A C 1
ATOM 706 O O . ASN A 1 92 ? -8.462 7.799 7.730 1.00 85.56 92 ASN A O 1
ATOM 710 N N . GLY A 1 93 ? -7.080 9.353 6.894 1.00 79.75 93 GLY A N 1
ATOM 711 C CA . GLY A 1 93 ? -7.215 10.270 8.025 1.00 79.75 93 GLY A CA 1
ATOM 712 C C . GLY A 1 93 ? -6.515 9.774 9.298 1.00 79.75 93 GLY A C 1
ATOM 713 O O . GLY A 1 93 ? -6.826 10.261 10.384 1.00 79.75 93 GLY A O 1
ATOM 714 N N . ASN A 1 94 ? -5.595 8.812 9.169 1.00 80.69 94 ASN A N 1
ATOM 715 C CA . ASN A 1 94 ? -4.682 8.353 10.213 1.00 80.69 94 ASN A CA 1
ATOM 716 C C . ASN A 1 94 ? -3.226 8.579 9.778 1.00 80.69 94 ASN A C 1
ATOM 718 O O . ASN A 1 94 ? -2.953 8.912 8.623 1.00 80.69 94 ASN A O 1
ATOM 722 N N . THR A 1 95 ? -2.293 8.440 10.718 1.00 85.94 95 THR A N 1
ATOM 723 C CA . THR A 1 95 ? -0.866 8.625 10.439 1.00 85.94 95 THR A CA 1
ATOM 724 C C . THR A 1 95 ? -0.145 7.301 10.584 1.00 85.94 95 THR A C 1
ATOM 726 O O . THR A 1 95 ? -0.067 6.756 11.686 1.00 85.94 95 THR A O 1
ATOM 729 N N . ARG A 1 96 ? 0.435 6.808 9.490 1.00 84.06 96 ARG A N 1
ATOM 730 C CA . ARG A 1 96 ? 1.390 5.703 9.536 1.00 84.06 96 ARG A CA 1
ATOM 731 C C . ARG A 1 96 ? 2.676 6.128 10.254 1.00 84.06 96 ARG A C 1
ATOM 733 O O . ARG A 1 96 ? 3.299 7.128 9.886 1.00 84.06 96 ARG A O 1
ATOM 740 N N . LEU A 1 97 ? 3.055 5.381 11.286 1.00 80.19 97 LEU A N 1
ATOM 741 C CA . LEU A 1 97 ? 4.193 5.660 12.157 1.00 80.19 97 LEU A CA 1
ATOM 742 C C . LEU A 1 97 ? 5.437 4.953 11.621 1.00 80.19 97 LEU A C 1
ATOM 744 O O . LEU A 1 97 ? 5.441 3.743 11.442 1.00 80.19 97 LEU A O 1
ATOM 748 N N . ARG A 1 98 ? 6.511 5.708 11.380 1.00 70.44 98 ARG A N 1
ATOM 749 C CA . ARG A 1 98 ? 7.807 5.161 10.945 1.00 70.44 98 ARG A CA 1
ATOM 750 C C . ARG A 1 98 ? 8.763 4.999 12.126 1.00 70.44 98 ARG A C 1
ATOM 752 O O . ARG A 1 98 ? 8.586 5.634 13.162 1.00 70.44 98 ARG A O 1
ATOM 759 N N . GLU A 1 99 ? 9.857 4.268 11.893 1.00 53.91 99 GLU A N 1
ATOM 760 C CA . GLU A 1 99 ? 10.940 3.940 12.844 1.00 53.91 99 GLU A CA 1
ATOM 761 C C . GLU A 1 99 ? 11.418 5.090 13.759 1.00 53.91 99 GLU A C 1
ATOM 763 O O . GLU A 1 99 ? 11.924 4.842 14.853 1.00 53.91 99 GLU A O 1
ATOM 768 N N . LYS A 1 100 ? 11.248 6.357 13.352 1.00 43.78 100 LYS A N 1
ATOM 769 C CA . LYS A 1 100 ? 11.592 7.534 14.166 1.00 43.78 100 LYS A CA 1
ATOM 770 C C . LYS A 1 100 ? 10.741 7.698 15.436 1.00 43.78 100 LYS A C 1
ATOM 772 O O . LYS A 1 100 ? 11.173 8.424 16.325 1.00 43.78 100 LYS A O 1
ATOM 777 N N . GLU A 1 101 ? 9.600 7.019 15.561 1.00 50.44 101 GLU A N 1
ATOM 778 C CA . GLU A 1 101 ? 8.774 7.015 16.782 1.00 50.44 101 GLU A CA 1
ATOM 779 C C . GLU A 1 101 ? 9.076 5.836 17.735 1.00 50.44 101 GLU A C 1
ATOM 781 O O . GLU A 1 101 ? 8.237 5.470 18.547 1.00 50.44 101 GLU A O 1
ATOM 786 N N . GLN A 1 102 ? 10.270 5.226 17.660 1.00 48.16 102 GLN A N 1
ATOM 787 C CA . GLN A 1 102 ? 10.695 4.037 18.440 1.00 48.16 102 GLN A CA 1
ATOM 788 C C . GLN A 1 102 ? 9.909 2.746 18.163 1.00 48.16 102 GLN A C 1
ATOM 790 O O . GLN A 1 102 ? 10.269 1.684 18.675 1.00 48.16 102 GLN A O 1
ATOM 795 N N . ILE A 1 103 ? 8.902 2.799 17.298 1.00 51.16 103 ILE A N 1
ATOM 796 C CA . ILE A 1 103 ? 8.188 1.632 16.810 1.00 51.16 103 ILE A CA 1
ATOM 797 C C . ILE A 1 103 ? 8.670 1.367 15.378 1.00 51.16 103 ILE A C 1
ATOM 799 O O . ILE A 1 103 ? 8.333 2.087 14.443 1.00 51.16 103 ILE A O 1
ATOM 803 N N . SER A 1 104 ? 9.565 0.388 15.214 1.00 50.62 104 SER A N 1
ATOM 804 C CA . SER A 1 104 ? 10.083 -0.001 13.890 1.00 50.62 104 SER A CA 1
ATOM 805 C C . SER A 1 104 ? 8.940 -0.486 12.991 1.00 50.62 104 SER A C 1
ATOM 807 O O . SER A 1 104 ? 8.086 -1.175 13.518 1.00 50.62 104 SER A O 1
ATOM 809 N N . GLU A 1 105 ? 8.941 -0.234 11.684 1.00 54.22 105 GLU A N 1
ATOM 810 C CA . GLU A 1 105 ? 8.140 -0.996 10.701 1.00 54.22 105 GLU A CA 1
ATOM 811 C C . GLU A 1 105 ? 9.090 -1.905 9.909 1.00 54.22 105 GLU A C 1
ATOM 813 O O . GLU A 1 105 ? 10.282 -1.609 9.830 1.00 54.22 105 GLU A O 1
ATOM 818 N N . GLY A 1 106 ? 8.611 -2.997 9.306 1.00 58.12 106 GLY A N 1
ATOM 819 C CA . GLY A 1 106 ? 9.468 -3.794 8.421 1.00 58.12 106 GLY A CA 1
ATOM 820 C C . GLY A 1 106 ? 9.019 -5.229 8.170 1.00 58.12 106 GLY A C 1
ATOM 821 O O . GLY A 1 106 ? 7.919 -5.640 8.528 1.00 58.12 106 GLY A O 1
ATOM 822 N N . ASN A 1 107 ? 9.909 -6.001 7.550 1.00 54.97 107 ASN A N 1
ATOM 823 C CA . ASN A 1 107 ? 9.773 -7.450 7.437 1.00 54.97 107 ASN A CA 1
ATOM 824 C C . ASN A 1 107 ? 10.144 -8.100 8.768 1.00 54.97 107 ASN A C 1
ATOM 826 O O . ASN A 1 107 ? 11.266 -7.923 9.253 1.00 54.97 107 ASN A O 1
ATOM 830 N N . ARG A 1 108 ? 9.241 -8.896 9.338 1.00 60.66 108 ARG A N 1
ATOM 831 C CA . ARG A 1 108 ? 9.581 -9.836 10.411 1.00 60.6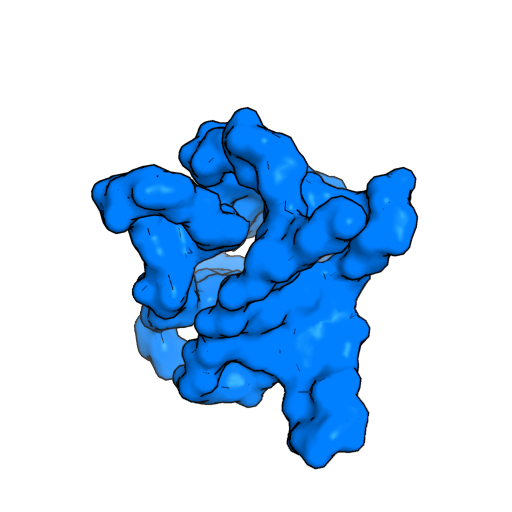6 108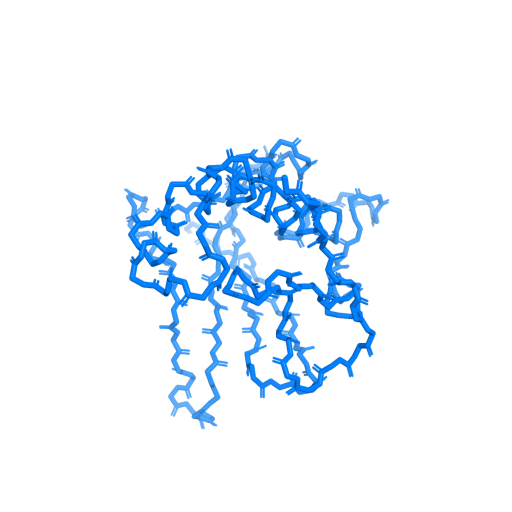 ARG A CA 1
ATOM 832 C C . ARG A 1 108 ? 9.124 -11.231 10.029 1.00 60.66 108 ARG A C 1
ATOM 834 O O . ARG A 1 108 ? 8.206 -11.418 9.240 1.00 60.66 108 ARG A O 1
ATOM 841 N N . VAL A 1 109 ? 9.803 -12.215 10.593 1.00 53.75 109 VAL A N 1
ATOM 842 C CA . VAL A 1 109 ? 9.382 -13.608 10.516 1.00 53.75 109 VAL A CA 1
ATOM 843 C C . VAL A 1 109 ? 8.702 -13.926 11.834 1.00 53.75 109 VAL A C 1
ATOM 845 O O . VAL A 1 109 ? 9.244 -13.615 12.899 1.00 53.75 109 VAL A O 1
ATOM 848 N N . ASP A 1 110 ? 7.516 -14.526 11.781 1.00 52.88 110 ASP A N 1
ATOM 849 C CA . ASP A 1 110 ? 6.927 -15.097 12.986 1.00 52.88 110 ASP A CA 1
ATOM 850 C C . ASP A 1 110 ? 7.800 -16.279 13.404 1.00 52.88 110 ASP A C 1
ATOM 852 O O . ASP A 1 110 ? 7.805 -17.317 12.744 1.00 52.88 110 ASP A O 1
ATOM 856 N N . PHE A 1 111 ? 8.560 -16.118 14.487 1.00 45.72 111 PHE A N 1
ATOM 857 C CA . PHE A 1 111 ? 9.467 -17.149 14.992 1.00 45.72 111 PHE A CA 1
ATOM 858 C C . PHE A 1 111 ? 8.761 -18.479 15.296 1.00 45.72 111 PHE A C 1
ATOM 860 O O . PHE A 1 111 ? 9.422 -19.515 15.306 1.00 45.72 111 PHE A O 1
ATOM 867 N N . LEU A 1 112 ? 7.443 -18.473 15.533 1.00 48.56 112 LEU A N 1
ATOM 868 C CA . LEU A 1 112 ? 6.671 -19.686 15.817 1.00 48.56 112 LEU A CA 1
ATOM 869 C C . LEU A 1 112 ? 6.218 -20.429 14.553 1.00 48.56 112 LEU A C 1
ATOM 871 O O . LEU A 1 112 ? 6.045 -21.644 14.605 1.00 48.56 112 LEU A O 1
ATOM 875 N N . HIS A 1 113 ? 6.051 -19.730 13.426 1.00 54.19 113 HIS A N 1
ATOM 876 C CA . HIS A 1 113 ? 5.450 -20.300 12.211 1.00 54.19 113 HIS A CA 1
ATOM 877 C C . HIS A 1 113 ? 6.333 -20.185 10.962 1.00 54.19 113 HIS A C 1
ATOM 879 O O . HIS A 1 113 ? 5.964 -20.701 9.913 1.00 54.19 113 HIS A O 1
ATOM 885 N N . ASN A 1 114 ? 7.488 -19.518 11.064 1.00 62.97 114 ASN A N 1
ATOM 886 C CA . ASN A 1 114 ? 8.388 -19.191 9.954 1.00 62.97 114 ASN A CA 1
ATOM 887 C C . ASN A 1 114 ? 7.682 -18.503 8.767 1.00 62.97 114 ASN A C 1
ATOM 889 O O . ASN A 1 114 ? 8.151 -18.575 7.634 1.00 62.97 114 ASN A O 1
ATOM 893 N N . ASN A 1 115 ? 6.554 -17.840 9.035 1.00 66.94 115 ASN A N 1
ATOM 894 C CA . ASN A 1 115 ? 5.784 -17.118 8.035 1.00 66.94 115 ASN A CA 1
ATOM 895 C C . ASN A 1 115 ? 6.240 -15.656 8.029 1.00 66.94 115 ASN A C 1
ATOM 897 O O . ASN A 1 115 ? 6.192 -15.006 9.085 1.00 66.94 115 ASN A O 1
ATOM 901 N N . PRO A 1 116 ? 6.703 -15.131 6.885 1.00 71.81 116 PRO A N 1
ATOM 902 C CA . PRO A 1 116 ? 7.052 -13.728 6.778 1.00 71.81 116 PRO A CA 1
ATOM 903 C C . PRO A 1 116 ? 5.781 -12.872 6.879 1.00 71.81 116 PRO A C 1
ATOM 905 O O . PRO A 1 116 ? 4.718 -13.214 6.351 1.00 71.81 116 PRO A O 1
ATOM 908 N N . TYR A 1 117 ? 5.881 -11.752 7.587 1.00 77.62 117 TYR A N 1
ATOM 909 C CA . TYR A 1 117 ? 4.820 -10.758 7.667 1.00 77.62 117 TYR A CA 1
ATOM 910 C C . TYR A 1 117 ? 5.391 -9.337 7.663 1.00 77.62 117 TYR A C 1
ATOM 912 O O . TYR A 1 117 ? 6.465 -9.069 8.216 1.00 77.62 117 TYR A O 1
ATOM 920 N N . TYR A 1 118 ? 4.635 -8.411 7.075 1.00 78.25 118 TYR A N 1
ATOM 921 C CA . TYR A 1 118 ? 4.831 -6.981 7.280 1.00 78.25 118 TYR A CA 1
ATOM 922 C C . TYR A 1 118 ? 4.089 -6.547 8.530 1.00 78.25 118 TYR A C 1
ATOM 924 O O . TYR A 1 118 ? 2.976 -7.004 8.795 1.00 78.25 118 TYR A O 1
ATOM 932 N N . TYR A 1 119 ? 4.685 -5.628 9.276 1.00 82.19 119 TYR A N 1
ATOM 933 C CA . TYR A 1 119 ? 4.005 -4.942 10.360 1.00 82.19 119 TYR A CA 1
ATOM 934 C C . TYR A 1 119 ? 4.083 -3.431 10.159 1.00 82.19 119 TYR A C 1
ATOM 936 O O . TYR A 1 119 ? 5.134 -2.890 9.803 1.00 82.19 119 TYR A O 1
ATOM 944 N N . LYS A 1 120 ? 2.939 -2.780 10.352 1.00 84.31 120 LYS A N 1
ATOM 945 C CA . LYS A 1 120 ? 2.742 -1.338 10.211 1.00 84.31 120 LYS A CA 1
ATOM 946 C C . LYS A 1 120 ? 2.105 -0.808 11.481 1.00 84.31 120 LYS A C 1
ATOM 948 O O . LYS A 1 120 ? 1.294 -1.504 12.099 1.00 84.31 120 LYS A O 1
ATOM 953 N N . TYR A 1 121 ? 2.434 0.423 11.843 1.00 85.81 121 TYR A N 1
ATOM 954 C CA . TYR A 1 121 ? 1.796 1.079 12.977 1.00 85.81 121 TYR A CA 1
ATOM 955 C C . TYR A 1 121 ? 1.064 2.320 12.521 1.00 85.81 121 TYR A C 1
ATOM 957 O O . TYR A 1 121 ? 1.555 3.082 11.696 1.00 85.81 121 TYR A O 1
ATOM 965 N N . TYR A 1 122 ? -0.113 2.533 13.086 1.00 85.56 122 TYR A N 1
ATOM 966 C CA . TYR A 1 122 ? -0.958 3.661 12.744 1.00 85.56 122 TYR A CA 1
ATOM 967 C C . TYR A 1 122 ? -1.386 4.369 14.016 1.00 85.56 122 TYR A C 1
ATOM 969 O O . TYR A 1 122 ? -1.998 3.751 14.888 1.00 85.56 122 TYR A O 1
ATOM 977 N N . ARG A 1 123 ? -1.114 5.672 14.097 1.00 86.94 123 ARG A N 1
ATOM 978 C CA . ARG A 1 123 ? -1.773 6.542 15.068 1.00 86.94 123 ARG A CA 1
ATOM 979 C C . ARG A 1 123 ? -3.126 6.949 14.507 1.00 86.94 123 ARG A C 1
ATOM 981 O O . ARG A 1 123 ? -3.200 7.615 13.470 1.00 86.94 123 ARG A O 1
ATOM 988 N N . GLN A 1 124 ? -4.177 6.509 15.184 1.00 83.44 124 GLN A N 1
ATOM 989 C CA . GLN A 1 124 ? -5.560 6.830 14.854 1.00 83.44 124 GLN A CA 1
ATOM 990 C C . GLN A 1 124 ? -5.913 8.260 15.295 1.00 83.44 124 GLN A C 1
ATOM 992 O O . GLN A 1 124 ? -5.161 8.911 16.025 1.00 83.44 124 GLN A O 1
ATOM 997 N N . LYS A 1 125 ? -7.075 8.760 14.856 1.00 80.94 125 LYS A N 1
ATOM 998 C CA . LYS A 1 125 ? -7.563 10.114 15.188 1.00 80.94 125 LYS A CA 1
ATOM 999 C C . LYS A 1 125 ? -7.760 10.336 16.690 1.00 80.94 125 LYS A C 1
ATOM 1001 O O . LYS A 1 125 ? -7.617 11.458 17.163 1.00 80.94 125 LYS A O 1
ATOM 1006 N N . ASP A 1 126 ? -8.088 9.278 17.427 1.00 83.25 126 ASP A N 1
ATOM 1007 C CA . ASP A 1 126 ? -8.252 9.280 18.885 1.00 83.25 126 ASP A CA 1
ATOM 1008 C C . ASP A 1 126 ? -6.921 9.117 19.648 1.00 83.25 126 ASP A C 1
ATOM 1010 O O . ASP A 1 126 ? -6.923 8.952 20.864 1.00 83.25 126 ASP A O 1
ATOM 1014 N N . ASN A 1 127 ? -5.789 9.195 18.937 1.00 84.62 127 ASN A N 1
ATOM 1015 C CA . ASN A 1 127 ? -4.422 8.946 19.400 1.00 84.62 127 ASN A CA 1
ATOM 1016 C C . ASN A 1 127 ? -4.092 7.497 19.777 1.00 84.62 127 ASN A C 1
ATOM 1018 O O . ASN A 1 127 ? -2.945 7.234 20.138 1.00 84.62 127 ASN A O 1
ATOM 1022 N N . THR A 1 128 ? -5.014 6.541 19.629 1.00 85.81 128 THR A N 1
ATOM 1023 C CA . THR A 1 128 ? -4.670 5.129 19.836 1.00 85.81 128 THR A CA 1
ATOM 1024 C C . THR A 1 128 ? -3.660 4.658 18.791 1.00 85.81 128 THR A C 1
ATOM 1026 O O . THR A 1 128 ? -3.677 5.084 17.630 1.00 85.81 128 THR A O 1
ATOM 1029 N N . ILE A 1 129 ? -2.755 3.769 19.203 1.00 86.38 129 ILE A N 1
ATOM 1030 C CA . ILE A 1 129 ? -1.797 3.131 18.300 1.00 86.38 129 ILE A CA 1
ATOM 1031 C C . ILE A 1 129 ? -2.337 1.759 17.915 1.00 86.38 129 ILE A C 1
ATOM 1033 O O . ILE A 1 129 ? -2.630 0.922 18.768 1.00 86.38 129 ILE A O 1
ATOM 1037 N N . LEU A 1 130 ? -2.439 1.517 16.613 1.00 86.69 130 LEU A N 1
ATOM 1038 C CA . LEU A 1 130 ? -2.814 0.232 16.047 1.00 86.69 130 LEU A CA 1
ATOM 1039 C C . LEU A 1 130 ? -1.597 -0.419 15.390 1.00 86.69 130 LEU A C 1
ATOM 1041 O O . LEU A 1 130 ? -0.953 0.197 14.547 1.00 86.69 130 LEU A O 1
ATOM 1045 N N . GLU A 1 131 ? -1.325 -1.671 15.737 1.00 87.44 131 GLU A N 1
ATOM 1046 C CA . GLU A 1 131 ? -0.440 -2.562 14.990 1.00 87.44 131 GLU A CA 1
ATOM 1047 C C . GLU A 1 131 ? -1.262 -3.331 13.951 1.00 87.44 131 GLU A C 1
ATOM 1049 O O . GLU A 1 131 ? -2.254 -3.982 14.287 1.00 87.44 131 GLU A O 1
ATOM 1054 N N . GLU A 1 132 ? -0.836 -3.278 12.696 1.00 87.19 132 GLU A N 1
ATOM 1055 C CA . GLU A 1 132 ? -1.356 -4.087 11.599 1.00 87.19 132 GLU A CA 1
ATOM 1056 C C . GLU A 1 132 ? -0.286 -5.097 11.182 1.00 87.19 132 GLU A C 1
ATOM 1058 O O . GLU A 1 132 ? 0.853 -4.715 10.925 1.00 87.19 132 GLU A O 1
ATOM 1063 N N . ARG A 1 133 ? -0.646 -6.381 11.111 1.00 87.38 133 ARG A N 1
ATOM 1064 C CA . ARG A 1 133 ? 0.201 -7.464 10.600 1.00 87.38 133 ARG A CA 1
ATOM 1065 C C . ARG A 1 133 ? -0.408 -8.037 9.335 1.00 87.38 133 ARG A C 1
ATOM 1067 O O . ARG A 1 133 ? -1.559 -8.466 9.360 1.00 87.38 133 ARG A O 1
ATOM 1074 N N . ILE A 1 134 ? 0.386 -8.093 8.277 1.00 85.44 134 ILE A N 1
ATOM 1075 C CA . ILE A 1 134 ? -0.007 -8.587 6.960 1.00 85.44 134 ILE A CA 1
ATOM 1076 C C . ILE A 1 134 ? 0.879 -9.785 6.632 1.00 85.44 134 ILE A C 1
ATOM 1078 O O . ILE A 1 134 ? 2.099 -9.635 6.574 1.00 85.44 134 ILE A O 1
ATOM 1082 N N . SER A 1 135 ? 0.304 -10.969 6.427 1.00 82.88 135 SER A N 1
ATOM 1083 C CA . SER A 1 135 ? 1.083 -12.119 5.942 1.00 82.88 135 SER A CA 1
ATOM 1084 C C . SER A 1 135 ? 1.515 -11.887 4.493 1.00 82.88 135 SER A C 1
ATOM 1086 O O . SER A 1 135 ? 0.670 -11.526 3.676 1.00 82.88 135 SER A O 1
ATOM 1088 N N . VAL A 1 136 ? 2.775 -12.141 4.156 1.00 72.44 136 VAL A N 1
ATOM 1089 C CA . VAL A 1 136 ? 3.304 -11.897 2.799 1.00 72.44 136 VAL A CA 1
ATOM 1090 C C . VAL A 1 136 ? 3.543 -13.205 2.063 1.00 72.44 136 VAL A C 1
ATOM 1092 O O . VAL A 1 136 ? 3.597 -14.258 2.700 1.00 72.44 136 VAL A O 1
ATOM 1095 N N . GLU A 1 137 ? 3.668 -13.144 0.734 1.00 68.44 137 GLU A N 1
ATOM 1096 C CA . GLU A 1 137 ? 3.971 -14.307 -0.115 1.00 68.44 137 GLU A CA 1
ATOM 1097 C C . GLU A 1 137 ? 2.946 -15.460 0.019 1.00 68.44 137 GLU A C 1
ATOM 1099 O O .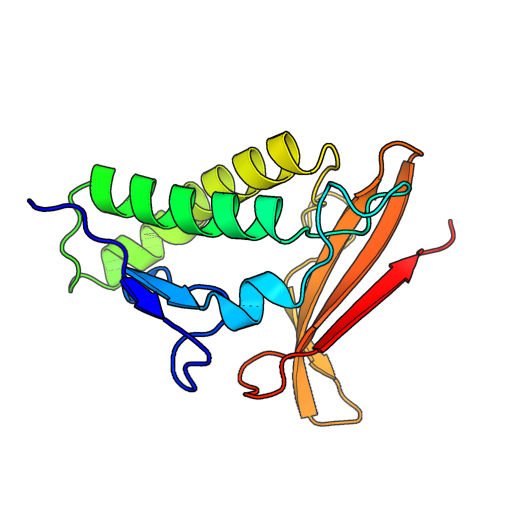 GLU A 1 137 ? 3.235 -16.623 -0.272 1.00 68.44 137 GLU A O 1
ATOM 1104 N N . SER A 1 138 ? 1.720 -15.147 0.455 1.00 65.44 138 SER A N 1
ATOM 1105 C CA . SER A 1 138 ? 0.632 -16.105 0.667 1.00 65.44 138 SER A CA 1
ATOM 1106 C C . SER A 1 138 ? -0.557 -15.767 -0.224 1.00 65.44 138 SER A C 1
ATOM 1108 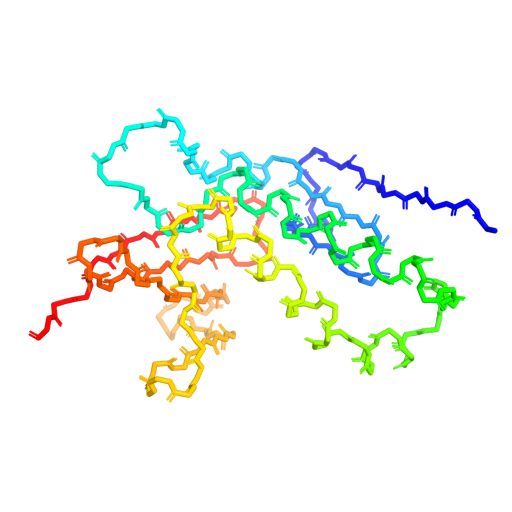O O . SER A 1 138 ? -1.087 -14.661 -0.163 1.00 65.44 138 SER A O 1
ATOM 1110 N N . LYS A 1 139 ? -1.055 -16.758 -0.978 1.00 66.25 139 LYS A N 1
ATOM 1111 C CA . LYS A 1 139 ? -2.346 -16.655 -1.694 1.00 66.25 139 LYS A CA 1
ATOM 1112 C C . LYS A 1 139 ? -3.497 -16.291 -0.751 1.00 66.25 139 LYS A C 1
ATOM 1114 O O . LYS A 1 139 ? -4.440 -15.602 -1.131 1.00 66.25 139 LYS A O 1
ATOM 1119 N N . ASP A 1 140 ? -3.380 -16.728 0.495 1.00 75.56 140 ASP A N 1
ATOM 1120 C CA . ASP A 1 140 ? -4.338 -16.475 1.554 1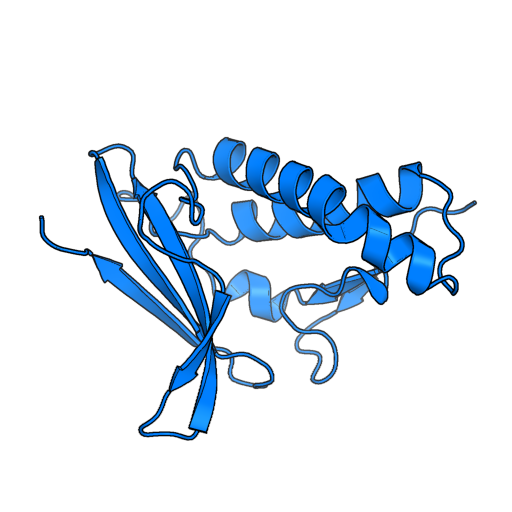.00 75.56 140 ASP A CA 1
ATOM 1121 C C . ASP A 1 140 ? -3.823 -15.344 2.451 1.00 75.56 140 ASP A C 1
ATOM 1123 O O . ASP A 1 140 ? -3.703 -15.535 3.659 1.00 75.56 140 ASP A O 1
ATOM 1127 N N . MET A 1 141 ? -3.447 -14.189 1.876 1.00 82.19 141 MET A N 1
ATOM 1128 C CA . MET A 1 141 ? -3.038 -13.025 2.674 1.00 82.19 141 MET A CA 1
ATOM 1129 C C . MET A 1 141 ? -4.061 -12.754 3.789 1.00 82.19 141 MET A C 1
ATOM 1131 O O . MET A 1 141 ? -5.258 -12.649 3.530 1.00 82.19 141 MET A O 1
ATOM 1135 N N . GLN A 1 142 ? -3.582 -12.625 5.021 1.00 85.00 142 GLN A N 1
ATOM 1136 C CA . GLN A 1 142 ? -4.363 -12.299 6.205 1.00 85.00 142 GLN A CA 1
ATOM 1137 C C . GLN A 1 142 ? -3.883 -10.982 6.795 1.00 85.00 142 GLN A C 1
ATOM 1139 O O . GLN A 1 142 ? -2.680 -10.719 6.862 1.00 85.00 142 GLN A O 1
ATOM 1144 N N . ILE A 1 143 ? -4.840 -10.194 7.279 1.00 86.12 143 ILE A N 1
ATOM 1145 C CA . ILE A 1 143 ? -4.587 -8.928 7.957 1.00 86.12 143 ILE A CA 1
ATOM 1146 C C . ILE A 1 143 ? -5.103 -9.048 9.384 1.00 86.12 143 ILE A C 1
ATOM 1148 O O . ILE A 1 143 ? -6.286 -9.287 9.616 1.00 86.12 143 ILE A O 1
ATOM 1152 N N . ASN A 1 144 ? -4.205 -8.867 10.346 1.00 86.56 144 ASN A N 1
ATOM 1153 C CA . ASN A 1 144 ? -4.523 -8.873 11.766 1.00 86.56 144 ASN A CA 1
ATOM 1154 C C . ASN A 1 144 ? -4.250 -7.490 12.347 1.00 86.56 144 ASN A C 1
ATOM 1156 O O . ASN A 1 144 ? -3.176 -6.932 12.137 1.00 86.56 144 ASN A O 1
ATOM 1160 N N . LYS A 1 145 ? -5.209 -6.942 13.094 1.00 85.56 145 LYS A N 1
ATOM 1161 C CA . LYS A 1 145 ? -5.124 -5.598 13.674 1.00 85.56 145 LYS A CA 1
ATOM 1162 C C . LYS A 1 145 ? -5.255 -5.681 15.190 1.00 85.56 145 LYS A C 1
ATOM 1164 O O . LYS A 1 145 ? -6.137 -6.372 15.697 1.00 85.56 145 LYS A O 1
ATOM 1169 N N . LYS A 1 146 ? -4.381 -4.985 15.914 1.00 86.31 146 LYS A N 1
ATOM 1170 C CA . LYS A 1 146 ? -4.355 -4.974 17.381 1.00 86.31 146 LYS A CA 1
ATOM 1171 C C . LYS A 1 146 ? -4.061 -3.570 17.899 1.00 86.31 146 LYS A C 1
ATOM 1173 O O . LYS A 1 146 ? -3.073 -2.965 17.501 1.00 86.31 146 LYS A O 1
ATOM 1178 N N . VAL A 1 147 ? -4.875 -3.079 18.832 1.00 85.75 147 VAL A N 1
ATOM 1179 C CA . VAL A 1 147 ? -4.574 -1.844 19.574 1.00 85.75 147 VAL A CA 1
ATOM 1180 C C . VAL A 1 147 ? -3.436 -2.114 20.560 1.00 85.75 147 VAL A C 1
ATOM 1182 O O . VAL A 1 147 ? -3.458 -3.114 21.286 1.00 85.75 147 VAL A O 1
ATOM 1185 N N . ILE A 1 148 ? -2.436 -1.238 20.573 1.00 82.50 148 ILE A N 1
ATOM 1186 C CA . ILE A 1 148 ? -1.314 -1.273 21.509 1.00 82.50 148 ILE A CA 1
ATOM 1187 C C . ILE A 1 148 ? -1.683 -0.410 22.726 1.00 82.50 148 ILE A C 1
ATOM 1189 O O . ILE A 1 148 ? -1.941 0.779 22.547 1.00 82.50 148 ILE A O 1
ATOM 1193 N N . PRO A 1 149 ? -1.760 -0.988 23.941 1.00 73.62 149 PRO A N 1
ATOM 1194 C CA . PRO A 1 149 ? -1.963 -0.216 25.166 1.00 73.62 149 PRO A CA 1
ATOM 1195 C C . PRO A 1 149 ? -0.763 0.700 25.432 1.00 73.62 149 PRO A C 1
ATOM 1197 O O . PRO A 1 149 ? 0.371 0.281 25.186 1.00 73.62 149 PRO A O 1
ATOM 1200 N N . GLU A 1 150 ? -1.022 1.905 25.944 1.00 61.28 150 GLU A N 1
ATOM 1201 C CA . GLU A 1 150 ? 0.012 2.772 26.534 1.00 61.28 150 GLU A CA 1
ATOM 1202 C C . GLU A 1 150 ? 0.616 2.164 27.810 1.00 61.28 150 GLU A C 1
ATOM 1204 O O . GLU A 1 150 ? -0.136 1.519 28.584 1.00 61.28 150 GLU A O 1
#

pLDDT: mean 81.21, std 13.12, range [43.78, 95.25]

Secondary structure (DSSP, 8-state):
-----EEESS-TT--SEETTTTEEEHHHHTTSPPTTS-SSP-SS-HHHHHHHHHHHHHHHHHHT--TT-HHHHHHHHHHHHHHHHHHHHHHHSSEEEPGGGS---EEEE-TTT--EEEEEEEE-TTS-EEEEEEE-S-TT--EEEEEEP-

Foldseek 3Di:
DDQDAAEAELDLVAACHDLLQSYGYLNNLVLADALPPDPPQFDFHSVLSVQLRVQLSVVVVVVVDDSPPPVVSVVCNVVSNVRSQVSSCVRNVKHKDDCVVVDHWDWDQPPVPRFIWTWIWIQTPVRWIKIWIWTPSDSPIHIDIDTDDD